Protein AF-A0A7J5V5E3-F1 (afdb_monomer_lite)

Radius of gyration: 21.55 Å; chains: 1; bounding box: 47×46×65 Å

pLDDT: mean 75.0, std 18.73, range [28.25, 93.06]

Sequence (166 aa):
MESATTINYISTVDNEASVEREYERDFSPVSALNIGSPIEFLVPGTSLFYVSLKDSYFDIQVKITNADGTNLAADAPVGPANLMAHTMFSNIELYLNGKQITEPTNHYHYRAYMETLLNSSLTAQTKRMIMEGWLIDTSGQVNVTNAFIYLIKMLTSRLILIFAYA

Structure (mmCIF, N/CA/C/O backbone):
data_AF-A0A7J5V5E3-F1
#
_entry.id   AF-A0A7J5V5E3-F1
#
loop_
_atom_site.group_PDB
_atom_site.id
_atom_site.type_symbol
_atom_site.label_atom_id
_atom_site.label_alt_id
_atom_site.label_comp_id
_atom_site.label_asym_id
_atom_site.label_entity_id
_atom_site.label_seq_id
_atom_site.pdbx_PDB_ins_code
_atom_site.Cartn_x
_atom_site.Cartn_y
_atom_site.Cartn_z
_atom_site.occupancy
_atom_site.B_iso_or_equiv
_atom_site.auth_seq_id
_atom_site.auth_comp_id
_atom_site.auth_asym_id
_atom_site.auth_atom_id
_atom_site.pdbx_PDB_model_num
ATOM 1 N N . MET A 1 1 ? 27.076 29.457 44.292 1.00 41.25 1 MET A N 1
ATOM 2 C CA . MET A 1 1 ? 27.282 28.700 43.041 1.00 41.25 1 MET A CA 1
ATOM 3 C C . MET A 1 1 ? 26.012 27.918 42.810 1.00 41.25 1 MET A C 1
ATOM 5 O O . MET A 1 1 ? 25.765 26.932 43.489 1.00 41.25 1 MET A O 1
ATOM 9 N N . GLU A 1 2 ? 25.143 28.488 41.990 1.00 37.00 2 GLU A N 1
ATOM 10 C CA . GLU A 1 2 ? 23.814 27.973 41.682 1.00 37.00 2 GLU A CA 1
ATOM 11 C C . GLU A 1 2 ? 23.978 26.787 40.729 1.00 37.00 2 GLU A C 1
ATOM 13 O O . GLU A 1 2 ? 24.523 26.928 39.635 1.00 37.00 2 GLU A O 1
ATOM 18 N N . SER A 1 3 ? 23.626 25.591 41.204 1.00 37.69 3 SER A N 1
ATOM 19 C CA . SER A 1 3 ? 23.715 24.363 40.418 1.00 37.69 3 SER A CA 1
ATOM 20 C C . SER A 1 3 ? 22.564 24.359 39.419 1.00 37.69 3 SER A C 1
ATOM 22 O O . SER A 1 3 ? 21.437 24.000 39.761 1.00 37.69 3 SER A O 1
ATOM 24 N N . ALA A 1 4 ? 22.848 24.817 38.200 1.00 48.09 4 ALA A N 1
ATOM 25 C CA . ALA A 1 4 ? 21.939 24.734 37.069 1.00 48.09 4 ALA A CA 1
ATOM 26 C C . ALA A 1 4 ? 21.549 23.265 36.856 1.00 48.09 4 ALA A C 1
ATOM 28 O O . ALA A 1 4 ? 22.357 22.436 36.439 1.00 48.09 4 ALA A O 1
ATOM 29 N N . THR A 1 5 ? 20.309 22.933 37.201 1.00 48.91 5 THR A N 1
ATOM 30 C CA . THR A 1 5 ? 19.736 21.618 36.935 1.00 48.91 5 THR A CA 1
ATOM 31 C C . THR A 1 5 ? 19.508 21.539 35.429 1.00 48.91 5 THR A C 1
ATOM 33 O O . THR A 1 5 ? 18.674 22.261 34.889 1.00 48.91 5 THR A O 1
ATOM 36 N N . THR A 1 6 ? 20.307 20.734 34.731 1.00 42.31 6 T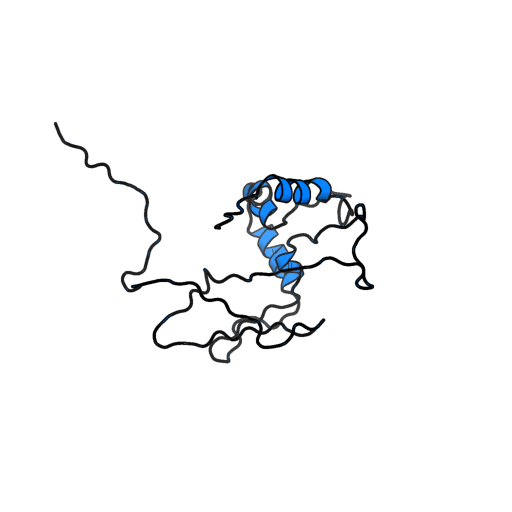HR A N 1
ATOM 37 C CA . THR A 1 6 ? 20.204 20.540 33.281 1.00 42.31 6 THR A CA 1
ATOM 38 C C . THR A 1 6 ? 18.817 20.000 32.933 1.00 42.31 6 THR A C 1
ATOM 40 O O . THR A 1 6 ? 18.502 18.843 33.204 1.00 42.31 6 THR A O 1
ATOM 43 N N . ILE A 1 7 ? 17.973 20.852 32.350 1.00 53.50 7 ILE A N 1
ATOM 44 C CA . ILE A 1 7 ? 16.666 20.472 31.815 1.00 53.50 7 ILE A CA 1
ATOM 45 C C . ILE A 1 7 ? 16.924 19.697 30.520 1.00 53.50 7 ILE A C 1
ATOM 47 O O . ILE A 1 7 ? 17.275 20.277 29.493 1.00 53.50 7 ILE A O 1
ATOM 51 N N . ASN A 1 8 ? 16.786 18.373 30.577 1.00 46.44 8 ASN A N 1
ATOM 52 C CA . ASN A 1 8 ? 16.835 17.511 29.400 1.00 46.44 8 ASN A CA 1
ATOM 53 C C . ASN A 1 8 ? 15.587 17.765 28.541 1.00 46.44 8 ASN A C 1
ATOM 55 O O . ASN A 1 8 ? 14.524 17.202 28.793 1.00 46.44 8 ASN A O 1
ATOM 59 N N . TYR A 1 9 ? 15.713 18.621 27.525 1.00 50.09 9 TYR A N 1
ATOM 60 C CA . TYR A 1 9 ? 14.712 18.792 26.472 1.00 50.09 9 TYR A CA 1
ATOM 61 C C . TYR A 1 9 ? 14.824 17.631 25.475 1.00 50.09 9 TYR A C 1
ATOM 63 O O . TYR A 1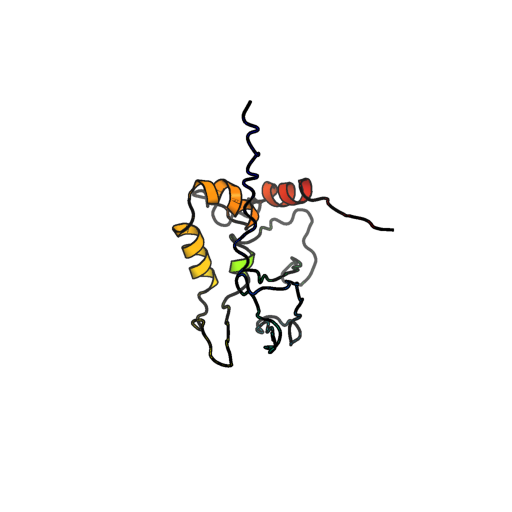 9 ? 15.360 17.765 24.378 1.00 50.09 9 TYR A O 1
ATOM 71 N N . ILE A 1 10 ? 14.354 16.458 25.886 1.00 62.72 10 ILE A N 1
ATOM 72 C CA . ILE A 1 10 ? 13.851 15.451 24.955 1.00 62.72 10 ILE A CA 1
ATOM 73 C C . ILE A 1 10 ? 12.429 15.204 25.422 1.00 62.72 10 ILE A C 1
ATOM 75 O O . ILE A 1 10 ? 12.180 14.408 26.323 1.00 62.72 10 ILE A O 1
ATOM 79 N N . SER A 1 11 ? 11.506 15.985 24.866 1.00 50.34 11 SER A N 1
ATOM 80 C CA . SER A 1 11 ? 10.083 15.741 25.031 1.00 50.34 11 SER A CA 1
ATOM 81 C C . SER A 1 11 ? 9.791 14.348 24.485 1.00 50.34 11 SER A C 1
ATOM 83 O O . SER A 1 11 ? 9.962 14.099 23.289 1.00 50.34 11 SER A O 1
ATOM 85 N N . THR A 1 12 ? 9.363 13.433 25.345 1.00 53.75 12 THR A N 1
ATOM 86 C CA . THR A 1 12 ? 8.579 12.293 24.881 1.00 53.75 12 THR A CA 1
ATOM 87 C C . THR A 1 12 ? 7.323 12.866 24.234 1.00 53.75 12 THR A C 1
ATOM 89 O O . THR A 1 12 ? 6.731 13.790 24.793 1.00 53.75 12 THR A O 1
ATOM 92 N N . VAL A 1 13 ? 6.975 12.375 23.042 1.00 59.06 13 VAL A N 1
ATOM 93 C CA . VAL A 1 13 ? 5.715 12.677 22.344 1.00 59.06 13 VAL A CA 1
ATOM 94 C C . VAL A 1 13 ? 4.570 12.676 23.356 1.00 59.06 13 VAL A C 1
ATOM 96 O O . VAL A 1 13 ? 4.600 11.864 24.278 1.00 59.06 13 VAL A O 1
ATOM 99 N N . ASP A 1 14 ? 3.628 13.613 23.217 1.00 50.81 14 ASP A N 1
ATOM 100 C CA . ASP A 1 14 ? 2.447 13.758 24.072 1.00 50.81 14 ASP A CA 1
ATOM 101 C C . ASP A 1 14 ? 1.701 12.421 24.209 1.00 50.81 14 ASP A C 1
ATOM 103 O O . ASP A 1 14 ? 0.778 12.120 23.455 1.00 50.81 14 ASP A O 1
ATOM 107 N N . ASN A 1 15 ? 2.102 11.597 25.172 1.00 54.75 15 ASN A N 1
ATOM 108 C CA . ASN A 1 15 ? 1.318 10.453 25.578 1.00 54.75 15 ASN A CA 1
ATOM 109 C C . ASN A 1 15 ? 0.178 11.036 26.399 1.00 54.75 15 ASN A C 1
ATOM 111 O O . ASN A 1 15 ? 0.413 11.672 27.433 1.00 54.75 15 ASN A O 1
ATOM 115 N N . GLU A 1 16 ? -1.055 10.870 25.922 1.00 58.50 16 GLU A N 1
ATOM 116 C CA . GLU A 1 16 ? -2.218 11.232 26.719 1.00 58.50 16 GLU A CA 1
ATOM 117 C C . GLU A 1 16 ? -2.077 10.566 28.090 1.00 58.50 16 GLU A C 1
ATOM 119 O O . GLU A 1 16 ? -1.766 9.379 28.180 1.00 58.50 16 GLU A O 1
ATOM 124 N N . ALA A 1 17 ? -2.312 11.311 29.172 1.00 62.62 17 ALA A N 1
ATOM 125 C CA . ALA A 1 17 ? -2.079 10.834 30.539 1.00 62.62 17 ALA A CA 1
ATOM 126 C C . ALA A 1 17 ? -2.891 9.572 30.922 1.00 62.62 17 ALA A C 1
ATOM 128 O O . ALA A 1 17 ? -2.700 9.033 32.008 1.00 62.62 17 ALA A O 1
ATOM 129 N N . SER A 1 18 ? -3.801 9.118 30.051 1.00 69.06 18 SER A N 1
ATOM 130 C CA . SER A 1 18 ? -4.609 7.906 30.206 1.00 69.06 18 SER A CA 1
ATOM 131 C C . SER A 1 18 ? -4.030 6.659 29.522 1.00 69.06 18 SER A C 1
ATOM 133 O O . SER A 1 18 ? -4.502 5.553 29.787 1.00 69.06 18 SER A O 1
ATOM 135 N N . VAL A 1 19 ? -3.025 6.800 28.652 1.00 72.38 19 VAL A N 1
ATOM 136 C CA . VAL A 1 19 ? -2.443 5.667 27.923 1.00 72.38 19 VAL A CA 1
ATOM 137 C C . VAL A 1 19 ? -1.466 4.933 28.834 1.00 72.38 19 VAL A C 1
ATOM 139 O O . VAL A 1 19 ? -0.365 5.402 29.107 1.00 72.38 19 VAL A O 1
ATOM 142 N N . GLU A 1 20 ? -1.875 3.758 29.309 1.00 75.38 20 GLU A N 1
ATOM 143 C CA . GLU A 1 20 ? -1.046 2.943 30.201 1.00 75.38 20 GLU A CA 1
ATOM 144 C C . GLU A 1 20 ? 0.056 2.181 29.453 1.00 75.38 20 GLU A C 1
ATOM 146 O O . GLU A 1 20 ? 1.161 2.042 29.978 1.00 75.38 20 GLU A O 1
ATOM 151 N N . ARG A 1 21 ? -0.241 1.657 28.253 1.00 79.62 21 ARG A N 1
ATOM 152 C CA . ARG A 1 21 ? 0.662 0.841 27.423 1.00 79.62 21 ARG A CA 1
ATOM 153 C C . ARG A 1 21 ? 0.270 0.898 25.946 1.00 79.62 21 ARG A C 1
ATOM 155 O O . ARG A 1 21 ? -0.912 0.954 25.621 1.00 79.62 21 ARG A O 1
ATOM 162 N N . GLU A 1 22 ? 1.269 0.771 25.081 1.00 84.31 22 GLU A N 1
ATOM 163 C CA . GLU A 1 22 ? 1.129 0.636 23.631 1.00 84.31 22 GLU A CA 1
ATOM 164 C C . GLU A 1 22 ? 1.775 -0.678 23.179 1.00 84.31 22 GLU A C 1
ATOM 166 O O . GLU A 1 22 ? 2.775 -1.122 23.753 1.00 84.31 22 GLU A O 1
ATOM 171 N N . TYR A 1 23 ? 1.175 -1.333 22.191 1.00 86.06 23 TYR A N 1
ATOM 172 C CA . TYR A 1 23 ? 1.735 -2.519 21.560 1.00 86.06 23 TYR A CA 1
ATOM 173 C C . TYR A 1 23 ? 1.284 -2.588 20.107 1.00 86.06 23 TYR A C 1
ATOM 175 O O . TYR A 1 23 ? 0.208 -2.110 19.747 1.00 86.06 23 TYR A O 1
ATOM 183 N N . GLU A 1 24 ? 2.102 -3.233 19.291 1.00 89.44 24 GLU A N 1
ATOM 184 C CA . GLU A 1 24 ? 1.817 -3.467 17.887 1.00 89.44 24 GLU A CA 1
ATOM 185 C C . GLU A 1 24 ? 1.093 -4.800 17.689 1.00 89.44 24 GLU A C 1
ATOM 187 O O . GLU A 1 24 ? 1.300 -5.764 18.437 1.00 89.44 24 GLU A O 1
ATOM 192 N N . ARG A 1 25 ? 0.206 -4.854 16.696 1.00 88.81 25 ARG A N 1
ATOM 193 C CA . ARG A 1 25 ? -0.528 -6.066 16.347 1.00 88.81 25 ARG A CA 1
ATOM 194 C C . ARG A 1 25 ? -0.635 -6.198 14.838 1.00 88.81 25 ARG A C 1
ATOM 196 O O . ARG A 1 25 ? -1.224 -5.341 14.185 1.00 88.81 25 ARG A O 1
ATOM 203 N N . ASP A 1 26 ? -0.196 -7.346 14.346 1.00 92.25 26 ASP A N 1
ATOM 204 C CA . ASP A 1 26 ? -0.276 -7.681 12.932 1.00 92.25 26 ASP A CA 1
ATOM 205 C C . ASP A 1 26 ? -1.658 -8.217 12.559 1.00 92.25 26 ASP A C 1
ATOM 207 O O . ASP A 1 26 ? -2.259 -9.032 13.270 1.00 92.25 26 ASP A O 1
ATOM 211 N N . PHE A 1 27 ? -2.142 -7.789 11.396 1.00 91.38 27 PHE A N 1
ATOM 212 C CA . PHE A 1 27 ? -3.359 -8.300 10.781 1.00 91.38 27 PHE A CA 1
ATOM 213 C C . PHE A 1 27 ? -3.047 -8.810 9.381 1.00 91.38 27 PHE A C 1
ATOM 215 O O . PHE A 1 27 ? -2.487 -8.097 8.552 1.00 91.38 27 PHE A O 1
ATOM 222 N N . SER A 1 28 ? -3.440 -10.050 9.105 1.00 92.25 28 SER A N 1
ATOM 223 C CA . SER A 1 28 ? -3.376 -10.615 7.759 1.00 92.25 28 SER A CA 1
ATOM 224 C C . SER A 1 28 ? -4.691 -10.386 7.008 1.00 92.25 28 SER A C 1
ATOM 226 O O . SER A 1 28 ? -5.738 -10.228 7.646 1.00 92.25 28 SER A O 1
ATOM 228 N N . PRO A 1 29 ? -4.666 -10.401 5.664 1.00 93.06 29 PRO A N 1
ATOM 229 C CA . PRO A 1 29 ? -5.879 -10.342 4.861 1.00 93.06 29 PRO A CA 1
ATOM 230 C C . PRO A 1 29 ? -6.870 -11.451 5.232 1.00 93.06 29 PRO A C 1
ATOM 232 O O . PRO A 1 29 ? -6.476 -12.589 5.495 1.00 93.06 29 PRO A O 1
ATOM 235 N N . VAL A 1 30 ? -8.163 -11.127 5.222 1.00 92.62 30 VAL A N 1
ATOM 236 C CA . VAL A 1 30 ? -9.244 -12.083 5.533 1.00 92.62 30 VAL A CA 1
ATOM 237 C C . VAL A 1 30 ? -9.403 -13.122 4.418 1.00 92.62 30 VAL A C 1
ATOM 239 O O . VAL A 1 30 ? -9.788 -14.264 4.667 1.00 92.62 30 VAL A O 1
ATOM 242 N N . SER A 1 31 ? -9.089 -12.732 3.183 1.00 89.56 31 SER A N 1
ATOM 243 C CA . SER A 1 31 ? -9.210 -13.554 1.984 1.00 89.56 31 SER A CA 1
ATOM 244 C C . SER A 1 31 ? -7.857 -13.805 1.322 1.00 89.56 31 SER A C 1
ATOM 246 O O . SER A 1 31 ? -6.904 -13.041 1.474 1.00 89.56 31 SER A O 1
ATOM 248 N N . ALA A 1 32 ? -7.789 -14.868 0.517 1.00 88.62 32 ALA A N 1
ATOM 249 C CA . ALA A 1 32 ? -6.647 -15.099 -0.357 1.00 88.62 32 ALA A CA 1
ATOM 250 C C . ALA A 1 32 ? -6.476 -13.939 -1.353 1.00 88.62 32 ALA A C 1
ATOM 252 O O . ALA A 1 32 ? -7.456 -13.402 -1.880 1.00 88.62 32 ALA A O 1
ATOM 253 N N . LEU A 1 33 ? -5.221 -13.583 -1.626 1.00 87.56 33 LEU A N 1
ATOM 254 C CA . LEU A 1 33 ? -4.870 -12.534 -2.576 1.00 87.56 33 LEU A CA 1
ATOM 255 C C . LEU A 1 33 ? -5.125 -13.027 -4.003 1.00 87.56 33 LEU A C 1
ATOM 257 O O . LEU A 1 33 ? -4.477 -13.963 -4.467 1.00 87.56 33 LEU A O 1
ATOM 261 N N . ASN A 1 34 ? -6.062 -12.384 -4.696 1.00 85.31 34 ASN A N 1
ATOM 262 C CA . ASN A 1 34 ? -6.392 -12.675 -6.087 1.00 85.31 34 ASN A CA 1
ATOM 263 C C . ASN A 1 34 ? -6.263 -11.404 -6.928 1.00 85.31 34 ASN A C 1
ATOM 265 O O . ASN A 1 34 ? -6.550 -10.301 -6.461 1.00 85.31 34 ASN A O 1
ATOM 269 N N . ILE A 1 35 ? -5.848 -11.555 -8.186 1.00 81.12 35 ILE A N 1
ATOM 270 C CA . ILE A 1 35 ? -5.710 -10.424 -9.108 1.00 81.12 35 ILE A CA 1
ATOM 271 C C . ILE A 1 35 ? -7.086 -9.786 -9.327 1.00 81.12 35 ILE A C 1
ATOM 273 O O . ILE A 1 35 ? -8.039 -10.463 -9.708 1.00 81.12 35 ILE A O 1
ATOM 277 N N . GLY A 1 36 ? -7.180 -8.476 -9.095 1.00 80.50 36 GLY A N 1
ATOM 278 C CA . GLY A 1 36 ? -8.413 -7.706 -9.275 1.00 80.50 36 GLY A CA 1
ATOM 279 C C . GLY A 1 36 ? -9.443 -7.866 -8.153 1.00 80.50 36 GLY A C 1
ATOM 280 O O . GLY A 1 36 ? -10.487 -7.221 -8.213 1.00 80.50 36 GLY A O 1
ATOM 281 N N . SER A 1 37 ? -9.172 -8.686 -7.134 1.00 86.88 37 SER A N 1
ATOM 282 C CA . SER A 1 37 ? -9.992 -8.740 -5.920 1.00 86.88 37 SER A CA 1
ATOM 283 C C . SER A 1 37 ? -9.491 -7.733 -4.881 1.00 86.88 37 SER A C 1
ATOM 285 O O . SER A 1 37 ? -8.282 -7.502 -4.798 1.00 86.88 37 SER A O 1
ATOM 287 N N . PRO A 1 38 ? -10.391 -7.135 -4.081 1.00 88.25 38 PRO A N 1
ATOM 288 C CA . PRO A 1 38 ? -9.982 -6.272 -2.984 1.00 88.25 38 PRO A CA 1
ATOM 289 C C . PRO A 1 38 ? -9.190 -7.067 -1.940 1.00 88.25 38 PRO A C 1
ATOM 291 O O . PRO A 1 38 ? -9.417 -8.260 -1.734 1.00 88.25 38 PRO A O 1
ATOM 294 N N . ILE A 1 39 ? -8.256 -6.385 -1.282 1.00 91.38 39 ILE A N 1
ATOM 295 C CA . ILE A 1 39 ? -7.540 -6.914 -0.123 1.00 91.38 39 ILE A CA 1
ATOM 296 C C . ILE A 1 39 ? -8.244 -6.372 1.115 1.00 91.38 39 ILE A C 1
ATOM 298 O O . ILE A 1 39 ? -8.239 -5.166 1.355 1.00 91.38 39 ILE A O 1
ATOM 302 N N . GLU A 1 40 ? -8.863 -7.260 1.884 1.00 92.31 40 GLU A N 1
ATOM 303 C CA . GLU A 1 40 ? -9.686 -6.884 3.031 1.00 92.31 40 GLU A CA 1
ATOM 304 C C . GLU A 1 40 ? -8.977 -7.218 4.343 1.00 92.31 40 GLU A C 1
ATOM 306 O O . GLU A 1 40 ? -8.550 -8.353 4.565 1.00 92.31 40 GLU A O 1
ATOM 311 N N . PHE A 1 41 ? -8.897 -6.229 5.234 1.00 92.44 41 PHE A N 1
ATOM 312 C CA . PHE A 1 41 ? -8.387 -6.385 6.592 1.00 92.44 41 PHE A CA 1
ATOM 313 C C . PHE A 1 41 ? -9.522 -6.145 7.585 1.00 92.44 41 PHE A C 1
ATOM 315 O O . PHE A 1 41 ? -10.192 -5.114 7.538 1.00 92.44 41 PHE A O 1
ATOM 322 N N . LEU A 1 42 ? -9.723 -7.088 8.506 1.00 92.19 42 LEU A N 1
ATOM 323 C CA . LEU A 1 42 ? -10.687 -6.946 9.591 1.00 92.19 42 LEU A CA 1
ATOM 324 C C . LEU A 1 42 ? -9.945 -6.676 10.898 1.00 92.19 42 LEU A C 1
ATOM 326 O O . LEU A 1 42 ? -9.361 -7.583 11.488 1.00 92.19 42 LEU A O 1
ATOM 330 N N . VAL A 1 43 ? -10.018 -5.432 11.366 1.00 91.12 43 VAL A N 1
ATOM 331 C CA . VAL A 1 43 ? -9.514 -5.030 12.683 1.00 91.12 43 VAL A CA 1
ATOM 332 C C . VAL A 1 43 ? -10.693 -5.022 13.664 1.00 91.12 43 VAL A C 1
ATOM 334 O O . VAL A 1 43 ? -11.522 -4.111 13.612 1.00 91.12 43 VAL A O 1
ATOM 337 N N . PRO A 1 44 ? -10.835 -6.038 14.537 1.00 87.88 44 PRO A N 1
ATOM 338 C CA . PRO A 1 44 ? -11.944 -6.097 15.474 1.00 87.88 44 PRO A CA 1
ATOM 339 C C . PRO A 1 44 ? -11.781 -5.030 16.560 1.00 87.88 44 PRO A C 1
ATOM 341 O O . PRO A 1 44 ? -10.713 -4.887 17.160 1.00 87.88 44 PRO A O 1
ATOM 344 N N . GLY A 1 45 ? -12.867 -4.314 16.850 1.00 85.00 45 GLY A N 1
ATOM 345 C CA . GLY A 1 45 ? -12.924 -3.410 17.995 1.00 85.00 45 GLY A CA 1
ATOM 346 C C . GLY A 1 45 ? -12.822 -4.182 19.311 1.00 85.00 45 GLY A C 1
ATOM 347 O O . GLY A 1 45 ? -13.385 -5.269 19.452 1.00 85.00 45 GLY A O 1
ATOM 348 N N . THR A 1 46 ? -12.121 -3.613 20.290 1.00 83.19 46 THR A N 1
ATOM 349 C CA . THR A 1 46 ? -12.023 -4.175 21.643 1.00 83.19 46 THR A CA 1
ATOM 350 C C . THR A 1 46 ? -12.402 -3.123 22.675 1.00 83.19 46 THR A C 1
ATOM 352 O O . THR A 1 46 ? -12.179 -1.939 22.453 1.00 83.19 46 THR A O 1
ATOM 355 N N . SER A 1 47 ? -12.954 -3.539 23.814 1.00 83.19 47 SER A N 1
ATOM 356 C CA . SER A 1 47 ? -13.283 -2.623 24.917 1.00 83.19 47 SER A CA 1
ATOM 357 C C . SER A 1 47 ? -12.072 -2.226 25.766 1.00 83.19 47 SER A C 1
ATOM 359 O O . SER A 1 47 ? -12.201 -1.374 26.638 1.00 83.19 47 SER A O 1
ATOM 361 N N . LEU A 1 48 ? -10.926 -2.882 25.561 1.00 81.31 48 LEU A N 1
ATOM 362 C CA . LEU A 1 48 ? -9.726 -2.722 26.383 1.00 81.31 48 LEU A CA 1
ATOM 363 C C . LEU A 1 48 ? -8.679 -1.815 25.736 1.00 81.31 48 LEU A C 1
ATOM 365 O O . LEU A 1 48 ? -7.891 -1.203 26.449 1.00 81.31 48 LEU A O 1
ATOM 369 N N . PHE A 1 49 ? -8.644 -1.755 24.404 1.00 83.31 49 PHE A N 1
ATOM 370 C CA . PHE A 1 49 ? -7.605 -1.050 23.662 1.00 83.31 49 PHE A CA 1
ATOM 371 C C . PHE A 1 49 ? -8.221 -0.233 22.532 1.00 83.31 49 PHE A C 1
ATOM 373 O O . PHE A 1 49 ? -9.145 -0.691 21.851 1.00 83.31 49 PHE A O 1
ATOM 380 N N . TYR A 1 50 ? -7.650 0.946 22.307 1.00 84.75 50 TYR A N 1
ATOM 381 C CA . TYR A 1 50 ? -7.920 1.772 21.138 1.00 84.75 50 TYR A CA 1
ATOM 382 C C . TYR A 1 50 ? -6.885 1.492 20.050 1.00 84.75 50 TYR A C 1
ATOM 384 O O . TYR A 1 50 ? -5.739 1.160 20.343 1.00 84.75 50 TYR A O 1
ATOM 392 N N . VAL A 1 51 ? -7.298 1.630 18.790 1.00 86.44 51 VAL A N 1
ATOM 393 C CA . VAL A 1 51 ? -6.406 1.502 17.632 1.00 86.44 51 VAL A CA 1
ATOM 394 C C . VAL A 1 51 ? -5.976 2.899 17.199 1.00 86.44 51 VAL A C 1
ATOM 396 O O . VAL A 1 51 ? -6.823 3.713 16.825 1.00 86.44 51 VAL A O 1
ATOM 399 N N . SER A 1 52 ? -4.670 3.175 17.233 1.00 86.25 52 SER A N 1
ATOM 400 C CA . SER A 1 52 ? -4.113 4.391 16.633 1.00 86.25 52 SER A CA 1
ATOM 401 C C . SER A 1 52 ? -4.050 4.222 15.117 1.00 86.25 52 SER A C 1
ATOM 403 O O . SER A 1 52 ? -3.226 3.477 14.592 1.00 86.25 52 SER A O 1
ATOM 405 N N . LEU A 1 53 ? -4.917 4.932 14.389 1.00 84.69 53 LEU A N 1
ATOM 406 C CA . LEU A 1 53 ? -4.870 4.954 12.921 1.00 84.69 53 LEU A CA 1
ATOM 407 C C . LEU A 1 53 ? -3.660 5.728 12.383 1.00 84.69 53 LEU A C 1
ATOM 409 O O . LEU A 1 53 ? -3.267 5.519 11.241 1.00 84.69 53 LEU A O 1
ATOM 413 N N . LYS A 1 54 ? -3.079 6.627 13.187 1.00 85.06 54 LYS A N 1
ATOM 414 C CA . LYS A 1 54 ? -1.915 7.429 12.795 1.00 85.06 54 LYS A CA 1
ATOM 415 C C . LYS A 1 54 ? -0.661 6.569 12.647 1.00 85.06 54 LYS A C 1
ATOM 417 O O . LYS A 1 54 ? 0.120 6.798 11.731 1.00 85.06 54 LYS A O 1
ATOM 422 N N . ASP A 1 55 ? -0.507 5.599 13.540 1.00 85.75 55 ASP A N 1
ATOM 423 C C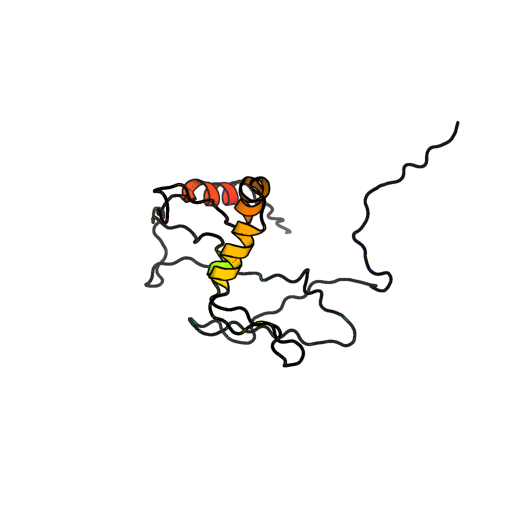A . ASP A 1 55 ? 0.668 4.728 13.614 1.00 85.75 55 ASP A CA 1
ATOM 424 C C . ASP A 1 55 ? 0.403 3.361 12.960 1.00 85.75 55 ASP A C 1
ATOM 426 O O . ASP A 1 55 ? 1.216 2.449 13.044 1.00 85.75 55 ASP A O 1
ATOM 430 N N . SER A 1 56 ? -0.735 3.222 12.271 1.00 88.69 56 SER A N 1
ATOM 431 C CA . SER A 1 56 ? -1.052 2.053 11.454 1.00 88.69 56 SER A CA 1
ATOM 432 C C . SER A 1 56 ? -0.369 2.155 10.091 1.00 88.69 56 SER A C 1
ATOM 434 O O . SER A 1 56 ? -0.456 3.184 9.418 1.00 88.69 56 SER A O 1
ATOM 436 N N . TYR A 1 57 ? 0.256 1.071 9.643 1.00 89.81 57 TYR A N 1
ATOM 437 C CA . TYR A 1 57 ? 0.894 0.986 8.333 1.00 89.81 57 TYR A CA 1
ATOM 438 C C . TYR A 1 57 ? 0.639 -0.377 7.684 1.00 89.81 57 TYR A C 1
ATOM 440 O O . TYR A 1 57 ? 0.262 -1.342 8.345 1.00 89.81 57 TYR A O 1
ATOM 448 N N . PHE A 1 58 ? 0.815 -0.441 6.365 1.00 88.31 58 PHE A N 1
ATOM 449 C CA . PHE A 1 58 ? 0.736 -1.688 5.613 1.00 88.31 58 PHE A CA 1
ATOM 450 C C . PHE A 1 58 ? 2.139 -2.215 5.347 1.00 88.31 58 PHE A C 1
ATOM 452 O O . PHE A 1 58 ? 2.971 -1.496 4.792 1.00 88.31 58 PHE A O 1
ATOM 459 N N . ASP A 1 59 ? 2.370 -3.479 5.684 1.00 89.44 59 ASP A N 1
ATOM 460 C CA . ASP A 1 59 ? 3.528 -4.217 5.197 1.00 89.44 59 ASP A CA 1
ATOM 461 C C . ASP A 1 59 ? 3.175 -4.896 3.865 1.00 89.44 59 ASP A C 1
ATOM 463 O O . ASP A 1 59 ? 2.194 -5.639 3.761 1.00 89.44 59 ASP A O 1
ATOM 467 N N . ILE A 1 60 ? 3.942 -4.587 2.819 1.00 85.25 60 ILE A N 1
ATOM 468 C CA . ILE A 1 60 ? 3.674 -5.012 1.445 1.00 85.25 60 ILE A CA 1
ATOM 469 C C . ILE A 1 60 ? 4.917 -5.701 0.887 1.00 85.25 60 ILE A C 1
ATOM 471 O O . ILE A 1 60 ? 5.938 -5.069 0.610 1.00 85.25 60 ILE A O 1
ATOM 475 N N . GLN A 1 61 ? 4.789 -7.000 0.620 1.00 86.94 61 GLN A N 1
ATOM 476 C CA . GLN A 1 61 ? 5.805 -7.780 -0.075 1.00 86.94 61 GLN A CA 1
ATOM 477 C C . GLN A 1 61 ? 5.410 -7.991 -1.540 1.00 86.94 61 GLN A C 1
ATOM 479 O O . GLN A 1 61 ? 4.355 -8.547 -1.841 1.00 86.94 61 GLN A O 1
ATOM 484 N N . VAL A 1 62 ? 6.279 -7.579 -2.466 1.00 83.38 62 VAL A N 1
ATOM 485 C CA . VAL A 1 62 ? 6.032 -7.683 -3.913 1.00 83.38 62 VAL A CA 1
ATOM 486 C C . VAL A 1 62 ? 7.148 -8.418 -4.636 1.00 83.38 62 VAL A C 1
ATOM 488 O O . VAL A 1 62 ? 8.331 -8.234 -4.352 1.00 83.38 62 VAL A O 1
ATOM 491 N N . LYS A 1 63 ? 6.761 -9.226 -5.629 1.00 85.00 63 LYS A N 1
ATOM 492 C CA . LYS A 1 63 ? 7.673 -9.857 -6.586 1.00 85.00 63 LYS A CA 1
ATOM 493 C C . LYS A 1 63 ? 7.384 -9.312 -7.980 1.00 85.00 63 LYS A C 1
ATOM 495 O O . LYS A 1 63 ? 6.288 -9.491 -8.502 1.00 85.00 63 LYS A O 1
ATOM 500 N N . ILE A 1 64 ? 8.381 -8.686 -8.596 1.00 83.19 64 ILE A N 1
ATOM 501 C CA . ILE A 1 64 ? 8.273 -8.190 -9.970 1.00 83.19 64 ILE A CA 1
ATOM 502 C C . ILE A 1 64 ? 8.605 -9.343 -10.927 1.00 83.19 64 ILE A C 1
ATOM 504 O O . ILE A 1 64 ? 9.645 -9.991 -10.796 1.00 83.19 64 ILE A O 1
ATOM 508 N N . THR A 1 65 ? 7.699 -9.619 -11.862 1.00 87.75 65 THR A N 1
ATOM 509 C CA . THR A 1 65 ? 7.816 -10.688 -12.867 1.00 87.75 65 THR A CA 1
ATOM 510 C C . THR A 1 65 ? 7.413 -10.158 -14.239 1.00 87.75 65 THR A C 1
ATOM 512 O O . THR A 1 65 ? 6.824 -9.081 -14.347 1.00 87.75 65 THR A O 1
ATOM 515 N N . ASN A 1 66 ? 7.748 -10.901 -15.291 1.00 86.00 66 ASN A N 1
ATOM 516 C CA . ASN A 1 66 ? 7.190 -10.667 -16.619 1.00 86.00 66 ASN A CA 1
ATOM 517 C C . ASN A 1 66 ? 5.674 -10.935 -16.623 1.00 86.00 66 ASN A C 1
ATOM 519 O O . ASN A 1 66 ? 5.140 -11.581 -15.722 1.00 86.00 66 ASN A O 1
ATOM 523 N N . ALA A 1 67 ? 4.976 -10.494 -17.673 1.00 85.62 67 ALA A N 1
ATOM 524 C CA . ALA A 1 67 ? 3.533 -10.715 -17.820 1.00 85.62 67 ALA A CA 1
ATOM 525 C C . ALA A 1 67 ? 3.128 -12.206 -17.834 1.00 85.62 67 ALA A C 1
ATOM 527 O O . ALA A 1 67 ? 1.989 -12.537 -17.522 1.00 85.62 67 ALA A O 1
ATOM 528 N N . ASP A 1 68 ? 4.058 -13.099 -18.178 1.00 87.31 68 ASP A N 1
ATOM 529 C CA . ASP A 1 68 ? 3.884 -14.555 -18.166 1.00 87.31 68 ASP A CA 1
ATOM 530 C C . ASP A 1 68 ? 4.229 -15.209 -16.808 1.00 87.31 68 ASP A C 1
ATOM 532 O O . ASP A 1 68 ? 4.195 -16.432 -16.681 1.00 87.31 68 ASP A O 1
ATOM 536 N N . GLY A 1 69 ? 4.572 -14.412 -15.788 1.00 85.06 69 GLY A N 1
ATOM 537 C CA . GLY A 1 69 ? 4.954 -14.874 -14.451 1.00 85.06 69 GLY A CA 1
ATOM 538 C C . GLY A 1 69 ? 6.405 -15.352 -14.329 1.00 85.06 69 GLY A C 1
ATOM 539 O O . GLY A 1 69 ? 6.829 -15.753 -13.238 1.00 85.06 69 GLY A O 1
ATOM 540 N N . THR A 1 70 ? 7.193 -15.302 -15.406 1.00 91.44 70 THR A N 1
ATOM 541 C CA . THR A 1 70 ? 8.616 -15.662 -15.362 1.00 91.44 70 THR A CA 1
ATOM 542 C C . THR A 1 70 ? 9.452 -14.582 -14.672 1.00 91.44 70 THR A C 1
ATOM 544 O O . THR A 1 70 ? 9.058 -13.419 -14.548 1.00 91.44 70 THR A O 1
ATOM 547 N N . ASN A 1 71 ? 10.631 -14.968 -14.180 1.00 89.81 71 ASN A N 1
ATOM 548 C CA . ASN A 1 71 ? 11.552 -14.019 -13.563 1.00 89.81 71 ASN A CA 1
ATOM 549 C C . ASN A 1 71 ? 12.104 -13.044 -14.616 1.00 89.81 71 ASN A C 1
ATOM 551 O O . ASN A 1 71 ? 12.377 -13.429 -15.752 1.00 89.81 71 ASN A O 1
ATOM 555 N N . LEU A 1 72 ? 12.317 -11.794 -14.205 1.00 85.81 72 LEU A N 1
ATOM 556 C CA . LEU A 1 72 ? 12.975 -10.788 -15.032 1.00 85.81 72 LEU A CA 1
ATOM 557 C C . LEU A 1 72 ? 14.427 -11.184 -15.345 1.00 85.81 72 LEU A C 1
ATOM 559 O O . LEU A 1 72 ? 15.114 -11.770 -14.505 1.00 85.81 72 LEU A O 1
ATOM 563 N N . ALA A 1 73 ? 14.902 -10.821 -16.540 1.00 85.19 73 ALA A N 1
ATOM 564 C CA . ALA A 1 73 ? 16.327 -10.869 -16.862 1.00 85.19 73 ALA A CA 1
ATOM 565 C C . ALA A 1 73 ? 17.106 -9.870 -15.986 1.00 85.19 73 ALA A C 1
ATOM 567 O O . ALA A 1 73 ? 16.562 -8.852 -15.560 1.00 85.19 73 ALA A O 1
ATOM 568 N N . ALA A 1 74 ? 18.384 -10.149 -15.721 1.00 79.25 74 ALA A N 1
ATOM 569 C CA . ALA A 1 74 ? 19.205 -9.335 -14.817 1.00 79.25 74 ALA A CA 1
ATOM 570 C C . ALA A 1 74 ? 19.385 -7.878 -15.288 1.00 79.25 74 ALA A C 1
ATOM 572 O O . ALA A 1 74 ? 19.590 -6.983 -14.472 1.00 79.25 74 ALA A O 1
ATOM 573 N N . ASP A 1 75 ? 19.306 -7.649 -16.594 1.00 80.56 75 ASP A N 1
ATOM 574 C CA . ASP A 1 7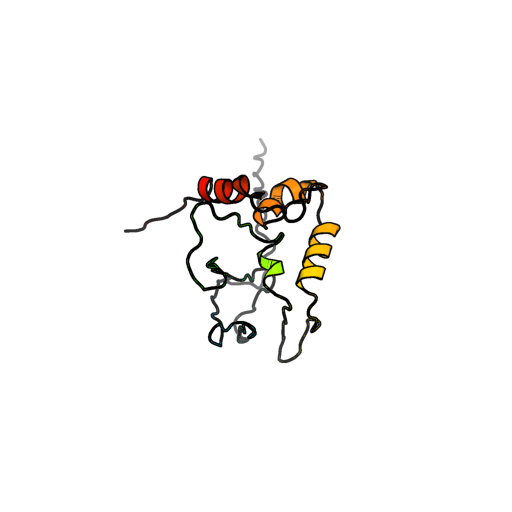5 ? 19.434 -6.364 -17.277 1.00 80.56 75 ASP A CA 1
ATOM 575 C C . ASP A 1 75 ? 18.105 -5.885 -17.880 1.00 80.56 75 ASP A C 1
ATOM 577 O O . ASP A 1 75 ? 18.094 -4.948 -18.683 1.00 80.56 75 ASP A O 1
ATOM 581 N N . ALA A 1 76 ? 16.985 -6.515 -17.498 1.00 78.19 76 ALA A N 1
ATOM 582 C CA . ALA A 1 76 ? 15.669 -6.110 -17.961 1.00 78.19 76 ALA A CA 1
ATOM 583 C C . ALA A 1 76 ? 15.463 -4.626 -17.630 1.00 78.19 76 ALA A C 1
ATOM 585 O O . ALA A 1 76 ? 15.553 -4.246 -16.456 1.00 78.19 76 ALA A O 1
ATOM 586 N N . PRO A 1 77 ? 15.178 -3.778 -18.632 1.00 74.50 77 PRO A N 1
ATOM 587 C CA . PRO A 1 77 ? 14.870 -2.397 -18.362 1.00 74.50 77 PRO A CA 1
ATOM 588 C C . PRO A 1 77 ? 13.507 -2.392 -17.674 1.00 74.50 77 PRO A C 1
ATOM 590 O O . PRO A 1 77 ? 12.478 -2.536 -18.323 1.00 74.50 77 PRO A O 1
ATOM 593 N N . VAL A 1 78 ? 13.483 -2.250 -16.352 1.00 75.75 78 VAL A N 1
ATOM 594 C CA . VAL A 1 78 ? 12.260 -2.058 -15.565 1.00 75.75 78 VAL A CA 1
ATOM 595 C C . VAL A 1 78 ? 12.521 -1.043 -14.459 1.00 75.75 78 VAL A C 1
ATOM 597 O O . VAL A 1 78 ? 13.645 -0.880 -13.986 1.00 75.75 78 VAL A O 1
ATOM 600 N N . GLY A 1 79 ? 11.478 -0.335 -14.044 1.00 75.25 79 GLY A N 1
ATOM 601 C CA . GLY A 1 79 ? 11.530 0.598 -12.927 1.00 75.25 79 GLY A CA 1
ATOM 602 C C . GLY A 1 79 ? 10.165 0.687 -12.252 1.00 75.25 79 GLY A C 1
ATOM 603 O O . GLY A 1 79 ? 9.153 0.417 -12.903 1.00 75.25 79 GLY A O 1
ATOM 604 N N . PRO A 1 80 ? 10.120 1.024 -10.955 1.00 76.81 80 PRO A N 1
ATOM 605 C CA . PRO A 1 80 ? 8.857 1.245 -10.275 1.00 76.81 80 PRO A CA 1
ATOM 606 C C . PRO A 1 80 ? 8.170 2.502 -10.819 1.00 76.81 80 PRO A C 1
ATOM 608 O O . PRO A 1 80 ? 8.830 3.457 -11.232 1.00 76.81 80 PRO A O 1
ATOM 611 N N . ALA A 1 81 ? 6.838 2.514 -10.784 1.00 81.44 81 ALA A N 1
ATOM 612 C CA . ALA A 1 81 ? 6.088 3.747 -10.968 1.00 81.44 81 ALA A CA 1
ATOM 613 C C . ALA A 1 81 ? 6.402 4.725 -9.820 1.00 81.44 81 ALA A C 1
ATOM 615 O O . ALA A 1 81 ? 6.683 4.307 -8.693 1.00 81.44 81 ALA A O 1
ATOM 616 N N . ASN A 1 82 ? 6.352 6.026 -10.111 1.00 83.69 82 ASN A N 1
ATOM 617 C CA . ASN A 1 82 ? 6.539 7.075 -9.109 1.00 83.69 82 ASN A CA 1
ATOM 618 C C . ASN A 1 82 ? 5.506 6.906 -7.981 1.00 83.69 82 ASN A C 1
ATOM 620 O O . ASN A 1 82 ? 4.337 6.647 -8.269 1.00 83.69 82 ASN A O 1
ATOM 624 N N . LEU A 1 83 ? 5.923 7.026 -6.715 1.00 85.94 83 LEU A N 1
ATOM 625 C CA . LEU A 1 83 ? 5.086 6.681 -5.550 1.00 85.94 83 LEU A CA 1
ATOM 626 C C . LEU A 1 83 ? 4.477 5.274 -5.661 1.00 85.94 83 LEU A C 1
ATOM 628 O O . LEU A 1 83 ? 3.259 5.083 -5.614 1.00 85.94 83 LEU A O 1
ATOM 632 N N . MET A 1 84 ? 5.344 4.276 -5.827 1.00 84.06 84 MET A N 1
ATOM 633 C CA . MET A 1 84 ? 4.973 2.882 -6.079 1.00 84.06 84 MET A CA 1
ATOM 634 C C . MET A 1 84 ? 3.884 2.351 -5.131 1.00 84.06 84 MET A C 1
ATOM 636 O O . MET A 1 84 ? 2.920 1.753 -5.592 1.00 84.06 84 MET A O 1
ATOM 640 N N . ALA A 1 85 ? 3.989 2.612 -3.826 1.00 85.81 85 ALA A N 1
ATOM 641 C CA . ALA A 1 85 ? 3.003 2.138 -2.851 1.00 85.81 85 ALA A CA 1
ATOM 642 C C . ALA A 1 85 ? 1.594 2.712 -3.096 1.00 85.81 85 ALA A C 1
ATOM 644 O O . ALA A 1 85 ? 0.605 1.995 -2.983 1.00 85.81 85 ALA A O 1
ATOM 645 N N . HIS A 1 86 ? 1.490 3.986 -3.488 1.00 88.25 86 HIS A N 1
ATOM 646 C CA . HIS A 1 86 ? 0.205 4.626 -3.786 1.00 88.25 86 HIS A CA 1
ATOM 647 C C . HIS A 1 86 ? -0.361 4.207 -5.145 1.00 88.25 86 HIS A C 1
ATOM 649 O O . HIS A 1 86 ? -1.576 4.124 -5.308 1.00 88.25 86 HIS A O 1
ATOM 655 N N . THR A 1 87 ? 0.506 3.935 -6.121 1.00 86.12 87 THR A N 1
ATOM 656 C CA . THR A 1 87 ? 0.096 3.546 -7.481 1.00 86.12 87 THR A CA 1
ATOM 657 C C . THR A 1 87 ? -0.327 2.082 -7.598 1.00 86.12 87 THR A C 1
ATOM 659 O O . THR A 1 87 ? -0.977 1.722 -8.577 1.00 86.12 87 THR A O 1
ATOM 662 N N . MET A 1 88 ? -0.031 1.246 -6.596 1.00 85.94 88 MET A N 1
ATOM 663 C CA . MET A 1 88 ? -0.510 -0.141 -6.526 1.00 85.94 88 MET A CA 1
ATOM 664 C C . MET A 1 88 ? -2.026 -0.262 -6.350 1.00 85.94 88 MET A C 1
ATOM 666 O O . MET A 1 88 ? -2.604 -1.267 -6.763 1.00 85.94 88 MET A O 1
ATOM 670 N N . PHE A 1 89 ? -2.672 0.737 -5.742 1.00 87.00 89 PHE A N 1
ATOM 671 C CA . PHE A 1 89 ? -4.081 0.668 -5.363 1.00 87.00 89 PHE A CA 1
ATOM 672 C C . PHE A 1 89 ? -4.916 1.671 -6.162 1.00 87.00 89 PHE A C 1
ATOM 674 O O . PHE A 1 89 ? -4.652 2.873 -6.177 1.00 87.00 89 PHE A O 1
ATOM 681 N N . SER A 1 90 ? -5.972 1.188 -6.817 1.00 88.62 90 SER A N 1
ATOM 682 C CA . SER A 1 90 ? -6.929 2.055 -7.513 1.00 88.62 90 SER A CA 1
ATOM 683 C C . SER A 1 90 ? -7.852 2.797 -6.542 1.00 88.62 90 SER A C 1
ATOM 685 O O . SER A 1 90 ? -8.212 3.946 -6.808 1.00 88.62 90 SER A O 1
ATOM 687 N N . ASN A 1 91 ? -8.194 2.154 -5.424 1.00 89.75 91 ASN A N 1
ATOM 688 C CA . ASN A 1 91 ? -9.086 2.638 -4.376 1.00 89.75 91 ASN A CA 1
ATOM 689 C C . ASN A 1 91 ? -8.640 2.074 -3.012 1.00 89.75 91 ASN A C 1
ATOM 691 O O . ASN A 1 91 ? -8.156 0.943 -2.945 1.00 89.75 91 ASN A O 1
ATOM 695 N N . ILE A 1 92 ? -8.812 2.854 -1.942 1.00 89.88 92 ILE A N 1
ATOM 696 C CA . ILE A 1 92 ? -8.600 2.433 -0.551 1.00 89.88 92 ILE A CA 1
ATOM 697 C C . ILE A 1 92 ? -9.831 2.846 0.246 1.00 89.88 92 ILE A C 1
ATOM 699 O O . ILE A 1 92 ? -10.109 4.036 0.403 1.00 89.88 92 ILE A O 1
ATOM 703 N N . GLU A 1 93 ? -10.542 1.854 0.775 1.00 91.44 93 GLU A N 1
ATOM 704 C CA . GLU A 1 93 ? -11.778 2.069 1.514 1.00 91.44 93 GLU A CA 1
ATOM 705 C C . GLU A 1 93 ? -11.602 1.754 2.996 1.00 91.44 93 GLU A C 1
ATOM 707 O O . GLU A 1 93 ? -11.215 0.653 3.379 1.00 91.44 93 GLU A O 1
ATOM 712 N N . LEU A 1 94 ? -11.930 2.730 3.840 1.00 90.88 94 LEU A N 1
ATOM 713 C CA . LEU A 1 94 ? -11.998 2.567 5.286 1.00 90.88 94 LEU A CA 1
ATOM 714 C C . LEU A 1 94 ? -13.453 2.611 5.759 1.00 90.88 94 LEU A C 1
ATOM 716 O O . LEU A 1 94 ? -14.193 3.562 5.474 1.00 90.88 94 LEU A O 1
ATOM 720 N N . TYR A 1 95 ? -13.827 1.584 6.521 1.00 92.00 95 TYR A N 1
ATOM 721 C CA . TYR A 1 95 ? -15.130 1.426 7.154 1.00 92.00 95 TYR A CA 1
ATOM 722 C C . TYR A 1 95 ? -14.969 1.495 8.672 1.00 92.00 95 TYR A C 1
ATOM 724 O O . TYR A 1 95 ? -14.213 0.723 9.258 1.00 92.00 95 TYR A O 1
ATOM 732 N N . LEU A 1 96 ? -15.712 2.389 9.324 1.00 90.19 96 LEU A N 1
ATOM 733 C CA . LEU A 1 96 ? -15.798 2.462 10.781 1.00 90.19 96 LEU A CA 1
ATOM 734 C C . LEU A 1 96 ? -17.201 2.055 11.214 1.00 90.19 96 LEU A C 1
ATOM 736 O O . LEU A 1 96 ? -18.186 2.678 10.818 1.00 90.19 96 LEU A O 1
ATOM 740 N N . ASN A 1 97 ? -17.296 1.001 12.027 1.00 87.81 97 ASN A N 1
ATOM 741 C CA . ASN A 1 97 ? -18.568 0.471 12.529 1.00 87.81 97 ASN A CA 1
ATOM 742 C C . ASN A 1 97 ? -19.606 0.215 11.409 1.00 87.81 97 ASN A C 1
ATOM 744 O O . ASN A 1 97 ? -20.765 0.613 11.508 1.00 87.81 97 ASN A O 1
ATOM 748 N N . GLY A 1 98 ? -19.161 -0.375 10.293 1.00 86.62 98 GLY A N 1
ATOM 749 C CA . GLY A 1 98 ? -20.003 -0.665 9.125 1.00 86.62 98 GLY A CA 1
ATOM 750 C C . GLY A 1 98 ? -20.350 0.543 8.247 1.00 86.62 98 GLY A C 1
ATOM 751 O O . GLY A 1 98 ? -21.000 0.373 7.219 1.00 86.62 98 GLY A O 1
ATOM 752 N N . LYS A 1 99 ? -19.907 1.756 8.601 1.00 92.06 99 LYS A N 1
ATOM 753 C CA . LYS A 1 99 ? -20.081 2.957 7.781 1.00 92.06 99 LYS A CA 1
ATOM 754 C C . LYS A 1 99 ? -18.787 3.297 7.052 1.00 92.06 99 LYS A C 1
ATOM 756 O O . LYS A 1 99 ? -17.753 3.506 7.683 1.00 92.06 99 LYS A O 1
ATOM 761 N N . GLN A 1 100 ? -18.864 3.418 5.733 1.00 90.75 100 GLN A N 1
ATOM 762 C CA . GLN A 1 100 ? -17.752 3.917 4.935 1.00 90.75 100 GLN A CA 1
ATOM 763 C C . GLN A 1 100 ? -17.477 5.388 5.280 1.00 90.75 100 GLN A C 1
ATOM 765 O O . GLN A 1 100 ? -18.394 6.214 5.287 1.00 90.75 100 GLN A O 1
ATOM 770 N N . ILE A 1 101 ? -16.222 5.706 5.599 1.00 91.38 101 ILE A N 1
ATOM 771 C CA . ILE A 1 101 ? -15.772 7.083 5.886 1.00 91.38 101 ILE A CA 1
ATOM 772 C C . ILE A 1 101 ? -14.950 7.695 4.749 1.00 91.38 101 ILE A C 1
ATOM 774 O O . ILE A 1 101 ? -14.724 8.900 4.718 1.00 91.38 101 ILE A O 1
ATOM 778 N N . THR A 1 102 ? -14.514 6.855 3.820 1.00 87.88 102 THR A N 1
ATOM 779 C CA . THR A 1 102 ? -13.787 7.233 2.606 1.00 87.88 102 THR A CA 1
ATOM 780 C C . THR A 1 102 ? -14.757 7.377 1.442 1.00 87.88 102 THR A C 1
ATOM 782 O O . THR A 1 102 ? -15.850 6.815 1.458 1.00 87.88 102 THR A O 1
ATOM 785 N N . GLU A 1 103 ? -14.373 8.145 0.431 1.00 86.75 103 GLU A N 1
ATOM 786 C CA . GLU A 1 103 ? -15.159 8.254 -0.793 1.00 86.75 103 GLU A CA 1
ATOM 787 C C . GLU A 1 103 ? -14.884 7.027 -1.685 1.00 86.75 103 GLU A C 1
ATOM 789 O O . GLU A 1 103 ? -13.713 6.781 -1.985 1.00 86.75 103 GLU A O 1
ATOM 794 N N . PRO A 1 104 ? -15.905 6.263 -2.124 1.00 78.19 104 PRO A N 1
ATOM 795 C CA . PRO A 1 104 ? -15.721 5.096 -2.991 1.00 78.19 104 PRO A CA 1
ATOM 796 C C . PRO A 1 104 ? -15.394 5.543 -4.422 1.00 78.19 104 PRO A C 1
ATOM 798 O O . PRO A 1 104 ? -16.257 5.556 -5.303 1.00 78.19 104 PRO A O 1
ATOM 801 N N . THR A 1 105 ? -14.151 5.961 -4.666 1.00 84.31 105 THR A N 1
ATOM 802 C CA . THR A 1 105 ? -13.700 6.412 -5.990 1.00 84.31 105 THR A CA 1
ATOM 803 C C . THR A 1 105 ? -12.449 5.674 -6.433 1.00 84.31 105 THR A C 1
ATOM 805 O O . THR A 1 105 ? -11.532 5.420 -5.660 1.00 84.31 105 THR A O 1
ATOM 808 N N . ASN A 1 106 ? -12.361 5.403 -7.732 1.00 86.75 106 ASN A N 1
ATOM 809 C CA . ASN A 1 106 ? -11.220 4.702 -8.328 1.00 86.75 106 ASN A CA 1
ATOM 810 C C . ASN A 1 106 ? -10.073 5.654 -8.713 1.00 86.75 106 ASN A C 1
ATOM 812 O O . ASN A 1 106 ? -9.289 5.358 -9.614 1.00 86.75 106 ASN A O 1
ATOM 816 N N . HIS A 1 107 ? -9.997 6.820 -8.067 1.00 90.06 107 HIS A N 1
ATOM 817 C CA . HIS A 1 107 ? -9.033 7.880 -8.374 1.00 90.06 107 HIS A CA 1
ATOM 818 C C . HIS A 1 107 ? -8.014 8.103 -7.250 1.00 90.06 107 HIS A C 1
ATOM 820 O O . HIS A 1 107 ? -7.308 9.113 -7.265 1.00 90.06 107 HIS A O 1
ATOM 826 N N . TYR A 1 108 ? -7.910 7.172 -6.293 1.00 91.81 108 TYR A N 1
ATOM 827 C CA . TYR A 1 108 ? -7.009 7.292 -5.144 1.00 91.81 108 TYR A CA 1
ATOM 828 C C . TYR A 1 108 ? -5.567 7.594 -5.568 1.00 91.81 108 TYR A C 1
ATOM 830 O O . TYR A 1 108 ? -4.985 8.574 -5.117 1.00 91.81 108 TYR A O 1
ATOM 838 N N . HIS A 1 109 ? -5.018 6.803 -6.489 1.00 89.31 109 HIS A N 1
ATOM 839 C CA . HIS A 1 109 ? -3.645 6.947 -6.973 1.00 89.31 109 HIS A CA 1
ATOM 840 C C . HIS A 1 109 ? -3.366 8.327 -7.594 1.00 89.31 109 HIS A C 1
ATOM 842 O O . HIS A 1 109 ? -2.324 8.924 -7.327 1.00 89.31 109 HIS A O 1
ATOM 848 N N . TYR A 1 110 ? -4.307 8.885 -8.366 1.00 90.81 110 TYR A N 1
ATOM 849 C CA . TYR A 1 110 ? -4.170 10.241 -8.912 1.00 90.81 110 TYR A CA 1
ATOM 850 C C . TYR A 1 110 ? -4.230 11.305 -7.823 1.00 90.81 110 TYR A C 1
ATOM 852 O O . TYR A 1 110 ? -3.429 12.240 -7.820 1.00 90.81 110 TYR A O 1
ATOM 860 N N . ARG A 1 111 ? -5.171 11.161 -6.888 1.00 91.25 111 ARG A N 1
ATOM 861 C CA . ARG A 1 111 ? -5.319 12.082 -5.765 1.00 91.25 111 ARG A CA 1
ATOM 862 C C . ARG A 1 111 ? -4.065 12.086 -4.891 1.00 91.25 111 ARG A C 1
ATOM 864 O O . ARG A 1 111 ? -3.538 13.160 -4.630 1.00 91.25 111 ARG A O 1
ATOM 871 N N . ALA A 1 112 ? -3.557 10.913 -4.519 1.00 90.69 112 ALA A N 1
ATOM 872 C CA . ALA A 1 112 ? -2.344 10.760 -3.721 1.00 90.69 112 ALA A CA 1
ATOM 873 C C . ALA A 1 112 ? -1.132 11.39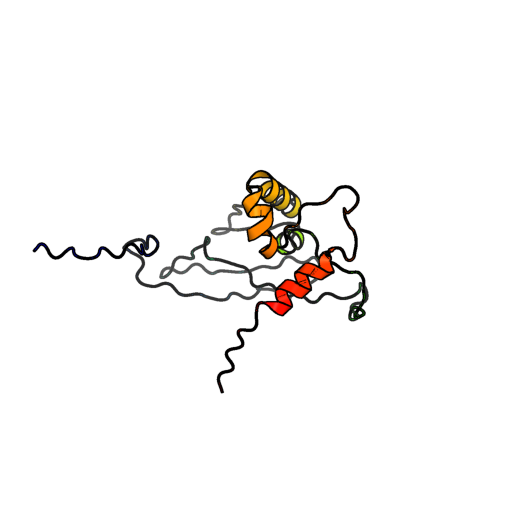5 -4.413 1.00 90.69 112 ALA A C 1
ATOM 875 O O . ALA A 1 112 ? -0.370 12.122 -3.782 1.00 90.69 112 ALA A O 1
ATOM 876 N N . TYR A 1 113 ? -0.984 11.195 -5.726 1.00 90.00 113 TYR A N 1
ATOM 877 C CA . TYR A 1 113 ? 0.081 11.840 -6.491 1.00 90.00 113 TYR A CA 1
ATOM 878 C C . TYR A 1 113 ? -0.003 13.372 -6.429 1.00 90.00 113 TYR A C 1
ATOM 880 O O . TYR A 1 113 ? 0.990 14.040 -6.141 1.00 90.00 113 TYR A O 1
ATOM 888 N N . MET A 1 114 ? -1.192 13.936 -6.662 1.00 90.94 114 MET A N 1
ATOM 889 C CA . MET A 1 114 ? -1.402 15.387 -6.647 1.00 90.94 114 MET A CA 1
ATOM 890 C C . MET A 1 114 ? -1.246 15.985 -5.246 1.00 90.94 114 MET A C 1
ATOM 892 O O . MET A 1 114 ? -0.630 17.039 -5.100 1.00 90.94 114 MET A O 1
ATOM 896 N N . GLU A 1 115 ? -1.759 15.320 -4.211 1.00 90.25 115 GLU A N 1
ATOM 897 C CA . GLU A 1 115 ? -1.582 15.739 -2.818 1.00 90.25 115 GLU A CA 1
ATOM 898 C C . GLU A 1 115 ? -0.100 15.756 -2.446 1.00 90.25 115 GLU A C 1
ATOM 900 O O . GLU A 1 115 ? 0.382 16.739 -1.885 1.00 90.25 115 GLU A O 1
ATOM 905 N N . THR A 1 116 ? 0.643 14.716 -2.817 1.00 89.62 116 THR A N 1
ATOM 906 C CA . THR A 1 116 ? 2.082 14.642 -2.574 1.00 89.62 116 THR A CA 1
ATOM 907 C C . THR A 1 116 ? 2.843 15.724 -3.338 1.00 89.62 116 THR A C 1
ATOM 909 O O . THR A 1 116 ? 3.718 16.372 -2.762 1.00 89.62 116 THR A O 1
ATOM 912 N N . LEU A 1 117 ? 2.488 15.992 -4.598 1.00 88.75 117 LEU A N 1
ATOM 913 C CA . LEU A 1 117 ? 3.114 17.040 -5.409 1.00 88.75 117 LEU A CA 1
ATOM 914 C C . LEU A 1 117 ? 2.879 18.447 -4.838 1.00 88.75 117 LEU A C 1
ATOM 916 O O . LEU A 1 117 ? 3.807 19.253 -4.783 1.00 88.75 117 LEU A O 1
ATOM 920 N N . LEU A 1 118 ? 1.641 18.747 -4.434 1.00 91.06 118 LEU A N 1
ATOM 921 C CA . LEU A 1 118 ? 1.222 20.096 -4.044 1.00 91.06 118 LEU A CA 1
ATOM 922 C C . LEU A 1 118 ? 1.506 20.418 -2.572 1.00 91.06 118 LEU A C 1
ATOM 924 O O . LEU A 1 118 ? 1.778 21.573 -2.249 1.00 91.06 118 LEU A O 1
ATOM 928 N N . ASN A 1 119 ? 1.464 19.422 -1.682 1.00 91.38 119 ASN A N 1
ATOM 929 C CA . ASN A 1 119 ? 1.642 19.634 -0.240 1.00 91.38 119 ASN A CA 1
ATOM 930 C C . ASN A 1 119 ? 3.097 19.487 0.229 1.00 91.38 119 ASN A C 1
ATOM 932 O O . ASN A 1 119 ? 3.392 19.698 1.407 1.00 91.38 119 ASN A O 1
ATOM 936 N N . SER A 1 120 ? 4.023 19.120 -0.659 1.00 86.94 120 SER A N 1
ATOM 937 C CA . SER A 1 120 ? 5.431 18.937 -0.310 1.00 86.94 120 SER A CA 1
ATOM 938 C C . SER A 1 120 ? 6.296 20.120 -0.740 1.00 86.94 120 SER A C 1
ATOM 940 O O . SER A 1 120 ? 6.171 20.668 -1.833 1.00 86.94 120 SER A O 1
ATOM 942 N N . SER A 1 121 ? 7.245 20.503 0.117 1.00 89.00 121 SER A N 1
ATOM 943 C CA . SER A 1 121 ? 8.270 21.477 -0.262 1.00 89.00 121 SER A CA 1
ATOM 944 C C . SER A 1 121 ? 9.303 20.843 -1.195 1.00 89.00 121 SER A C 1
ATOM 946 O O . SER A 1 121 ? 9.606 19.654 -1.088 1.00 89.00 121 SER A O 1
ATOM 948 N N . LEU A 1 122 ? 9.933 21.650 -2.052 1.00 85.00 122 LEU A N 1
ATOM 949 C CA . LEU A 1 122 ? 10.996 21.180 -2.950 1.00 85.00 122 LEU A CA 1
ATOM 950 C C . LEU A 1 122 ? 12.146 20.485 -2.190 1.00 85.00 122 LEU A C 1
ATOM 952 O O . LEU A 1 122 ? 12.721 19.500 -2.654 1.00 85.00 122 LEU A O 1
ATOM 956 N N . THR A 1 123 ? 12.451 20.956 -0.979 1.00 85.31 123 THR A N 1
ATOM 957 C CA . THR A 1 123 ? 13.447 20.336 -0.094 1.00 85.31 123 THR A CA 1
ATOM 958 C C . THR A 1 123 ? 13.020 18.945 0.375 1.00 85.31 123 THR A C 1
ATOM 960 O O . THR A 1 123 ? 13.863 18.058 0.491 1.00 85.31 123 THR A O 1
ATOM 963 N N . ALA A 1 124 ? 11.731 18.734 0.654 1.00 84.81 124 ALA A N 1
ATOM 964 C CA . ALA A 1 124 ? 11.212 17.422 1.029 1.00 84.81 124 ALA A CA 1
ATOM 965 C C . ALA A 1 124 ? 11.234 16.457 -0.166 1.00 84.81 124 ALA A C 1
ATOM 967 O O . ALA A 1 124 ? 11.717 15.331 -0.020 1.00 84.81 124 ALA A O 1
ATOM 968 N N . GLN A 1 125 ? 10.816 16.932 -1.344 1.00 82.56 125 GLN A N 1
ATOM 969 C CA . GLN A 1 125 ? 10.788 16.162 -2.594 1.00 82.56 125 GLN A CA 1
ATOM 970 C C . GLN A 1 125 ? 12.171 15.639 -2.993 1.00 82.56 125 GLN A C 1
ATOM 972 O O . GLN A 1 125 ? 12.317 14.490 -3.392 1.00 82.56 125 GLN A O 1
ATOM 977 N N . THR A 1 126 ? 13.204 16.465 -2.835 1.00 80.38 126 THR A N 1
ATOM 978 C CA . THR A 1 126 ? 14.585 16.127 -3.224 1.00 80.38 126 THR A CA 1
ATOM 979 C C . THR A 1 126 ? 15.363 15.331 -2.176 1.00 80.38 126 THR A C 1
ATOM 981 O O . THR A 1 126 ? 16.483 14.908 -2.452 1.00 80.38 126 THR A O 1
ATOM 984 N N . LYS A 1 127 ? 14.825 15.144 -0.964 1.00 82.06 127 LYS A N 1
ATOM 985 C CA . LYS A 1 127 ? 15.542 14.472 0.134 1.00 82.06 127 LYS A CA 1
ATOM 986 C C . LYS A 1 127 ? 14.743 13.331 0.739 1.00 82.06 127 LYS A C 1
ATOM 988 O O . LYS A 1 127 ? 15.123 12.176 0.596 1.00 82.06 127 LYS A O 1
ATOM 993 N N . ARG A 1 128 ? 13.657 13.656 1.445 1.00 83.62 128 ARG A N 1
ATOM 994 C CA . ARG A 1 128 ? 12.878 12.679 2.218 1.00 83.62 128 ARG A CA 1
ATOM 995 C C . ARG A 1 128 ? 12.090 11.760 1.294 1.00 83.62 128 ARG A C 1
ATOM 997 O O . ARG A 1 128 ? 12.137 10.549 1.453 1.00 83.62 128 ARG A O 1
ATOM 1004 N N . MET A 1 129 ? 11.412 12.342 0.312 1.00 83.38 129 MET A N 1
ATOM 1005 C CA . MET A 1 129 ? 10.434 11.620 -0.502 1.00 83.38 129 MET A CA 1
ATOM 1006 C C . MET A 1 129 ? 11.081 10.669 -1.512 1.00 83.38 129 MET A C 1
ATOM 1008 O O . MET A 1 129 ? 10.422 9.763 -2.003 1.00 83.38 129 MET A O 1
ATOM 1012 N N . ILE A 1 130 ? 12.391 10.788 -1.751 1.00 80.12 130 ILE A N 1
ATOM 1013 C CA . ILE A 1 130 ? 13.156 9.773 -2.489 1.00 80.12 130 ILE A CA 1
ATOM 1014 C C . ILE A 1 130 ? 12.991 8.392 -1.829 1.00 80.12 130 ILE A C 1
ATOM 1016 O O . ILE A 1 130 ? 12.877 7.389 -2.529 1.00 80.12 130 ILE A O 1
ATOM 1020 N N . MET A 1 131 ? 12.900 8.335 -0.493 1.00 78.25 131 MET A N 1
ATOM 1021 C CA . MET A 1 131 ? 12.654 7.088 0.245 1.00 78.25 131 MET A CA 1
ATOM 1022 C C . MET A 1 131 ? 11.233 6.541 0.043 1.00 78.25 131 MET A C 1
ATOM 1024 O O . MET A 1 131 ? 11.026 5.339 0.147 1.00 78.25 131 MET A O 1
ATOM 1028 N N . GLU A 1 132 ? 10.274 7.408 -0.283 1.00 79.62 132 GLU A N 1
ATOM 1029 C CA . GLU A 1 132 ? 8.881 7.061 -0.608 1.00 79.62 132 GLU A CA 1
ATOM 1030 C C . GLU A 1 132 ? 8.727 6.668 -2.097 1.00 79.62 132 GLU A C 1
ATOM 1032 O O . GLU A 1 132 ? 7.636 6.339 -2.562 1.00 79.62 132 GLU A O 1
ATOM 1037 N N . GLY A 1 133 ? 9.824 6.698 -2.865 1.00 81.06 133 GLY A N 1
ATOM 1038 C CA . GLY A 1 133 ? 9.826 6.441 -4.304 1.00 81.06 133 GLY A CA 1
ATOM 1039 C C . GLY A 1 133 ? 9.411 7.649 -5.146 1.00 81.06 133 GLY A C 1
ATOM 1040 O O . GLY A 1 133 ? 8.987 7.452 -6.282 1.00 81.06 133 GLY A O 1
ATOM 1041 N N . TRP A 1 134 ? 9.517 8.871 -4.604 1.00 84.19 134 TRP A N 1
ATOM 1042 C CA . TRP A 1 134 ? 9.291 10.115 -5.341 1.00 84.19 134 TRP A CA 1
ATOM 1043 C C . TRP A 1 134 ? 10.506 10.516 -6.177 1.00 84.19 134 TRP A C 1
ATOM 1045 O O . TRP A 1 134 ? 11.611 10.685 -5.651 1.00 84.19 134 TRP A O 1
ATOM 1055 N N . LEU A 1 135 ? 10.280 10.768 -7.463 1.00 79.25 135 LEU A N 1
ATOM 1056 C CA . LEU A 1 135 ? 11.234 11.432 -8.346 1.00 79.25 135 LEU A CA 1
ATOM 1057 C C . LEU A 1 135 ? 10.514 12.534 -9.131 1.00 79.25 135 LEU A C 1
ATOM 1059 O O . LEU A 1 135 ? 9.440 12.301 -9.678 1.00 79.25 135 LEU A O 1
ATOM 1063 N N . ILE A 1 136 ? 11.101 13.731 -9.196 1.00 74.88 136 ILE A N 1
ATOM 1064 C CA . ILE A 1 136 ? 10.588 14.793 -10.068 1.00 74.88 136 ILE A CA 1
ATOM 1065 C C . ILE A 1 136 ? 10.955 14.442 -11.508 1.00 74.88 136 ILE A C 1
ATOM 1067 O O . ILE A 1 136 ? 12.128 14.215 -11.819 1.00 74.88 136 ILE A O 1
ATOM 1071 N N . ASP A 1 137 ? 9.959 14.435 -12.386 1.00 70.19 137 ASP A N 1
ATOM 1072 C CA . ASP A 1 137 ? 10.179 14.199 -13.805 1.00 70.19 137 ASP A CA 1
ATOM 1073 C C . ASP A 1 137 ? 11.027 15.315 -14.423 1.00 70.19 137 ASP A C 1
ATOM 1075 O O . ASP A 1 137 ? 10.758 16.509 -14.270 1.00 70.19 137 ASP A O 1
ATOM 1079 N N . THR A 1 138 ? 12.055 14.919 -15.170 1.00 67.19 138 THR A N 1
ATOM 1080 C CA . THR A 1 138 ? 12.810 15.838 -16.026 1.00 67.19 138 THR A CA 1
ATOM 1081 C C . THR A 1 138 ? 12.186 15.831 -17.419 1.00 67.19 138 THR A C 1
ATOM 1083 O O . THR A 1 138 ? 11.846 14.774 -17.953 1.00 67.19 138 THR A O 1
ATOM 1086 N N . SER A 1 139 ? 12.019 17.011 -18.023 1.00 58.19 139 SER A N 1
ATOM 1087 C CA . SER A 1 139 ? 11.458 17.154 -19.374 1.00 58.19 139 SER A CA 1
ATOM 1088 C C . SER A 1 139 ? 12.169 16.230 -20.370 1.00 58.19 139 SER A C 1
ATOM 1090 O O . SER A 1 139 ? 13.392 16.266 -20.489 1.00 58.19 139 SER A O 1
ATOM 1092 N N . GLY A 1 140 ? 11.406 15.405 -21.092 1.00 61.94 140 GLY A N 1
ATOM 1093 C CA . GLY A 1 140 ? 11.939 14.422 -22.045 1.00 61.94 140 GLY A CA 1
ATOM 1094 C C . GLY A 1 140 ? 12.407 13.094 -21.432 1.00 61.94 140 GLY A C 1
ATOM 1095 O O . GLY A 1 140 ? 12.824 12.216 -22.181 1.00 61.94 140 GLY A O 1
ATOM 1096 N N . GLN A 1 141 ? 12.313 12.919 -20.107 1.00 62.97 141 GLN A N 1
ATOM 1097 C CA . GLN A 1 141 ? 12.639 11.668 -19.403 1.00 62.97 141 GLN A CA 1
ATOM 1098 C C . GLN A 1 141 ? 11.428 11.001 -18.728 1.00 62.97 141 GLN A C 1
ATOM 1100 O O . GLN A 1 141 ? 11.586 10.079 -17.928 1.00 62.97 141 GLN A O 1
ATOM 1105 N N . VAL A 1 142 ? 10.213 11.433 -19.074 1.00 57.09 142 VAL A N 1
ATOM 1106 C CA . VAL A 1 142 ? 8.970 10.831 -18.578 1.00 57.09 142 VAL A CA 1
ATOM 1107 C C . VAL A 1 142 ? 8.866 9.398 -19.105 1.00 57.09 142 VAL A C 1
ATOM 1109 O O . VAL A 1 142 ? 8.955 9.177 -20.312 1.00 57.09 142 VAL A O 1
ATOM 1112 N N . ASN A 1 143 ? 8.666 8.430 -18.206 1.00 54.81 143 ASN A N 1
ATOM 1113 C CA . ASN A 1 143 ? 8.514 7.006 -18.532 1.00 54.81 143 ASN A CA 1
ATOM 1114 C C . ASN A 1 143 ? 9.758 6.348 -19.177 1.00 54.81 143 ASN A C 1
ATOM 1116 O O . ASN A 1 143 ? 9.642 5.371 -19.919 1.00 54.81 143 ASN A O 1
ATOM 1120 N N . VAL A 1 144 ? 10.962 6.874 -18.908 1.00 56.38 144 VAL A N 1
ATOM 1121 C CA . VAL A 1 144 ? 12.209 6.244 -19.365 1.00 56.38 144 VAL A CA 1
ATOM 1122 C C . VAL A 1 144 ? 12.541 5.048 -18.484 1.00 56.38 144 VAL A C 1
ATOM 1124 O O . VAL A 1 144 ? 12.903 5.159 -17.310 1.00 56.38 144 VAL A O 1
ATOM 1127 N N . THR A 1 145 ? 12.466 3.877 -19.094 1.00 55.00 145 THR A N 1
ATOM 1128 C CA . THR A 1 145 ? 12.947 2.639 -18.506 1.00 55.00 145 THR A CA 1
ATOM 1129 C C . THR A 1 145 ? 14.470 2.717 -18.313 1.00 55.00 145 THR A C 1
ATOM 1131 O O . THR A 1 145 ? 15.167 3.193 -19.203 1.00 55.00 145 THR A O 1
ATOM 1134 N N . ASN A 1 146 ? 14.990 2.294 -17.152 1.00 53.69 146 ASN A N 1
ATOM 1135 C CA . ASN A 1 146 ? 16.376 2.510 -16.674 1.00 53.69 146 ASN A CA 1
ATOM 1136 C C . ASN A 1 146 ? 16.742 3.896 -16.099 1.00 53.69 146 ASN A C 1
ATOM 1138 O O . ASN A 1 146 ? 17.910 4.110 -15.772 1.00 53.69 146 ASN A O 1
ATOM 1142 N N . ALA A 1 147 ? 15.793 4.802 -15.828 1.00 49.56 147 ALA A N 1
ATOM 1143 C CA . ALA A 1 147 ? 16.094 6.016 -15.043 1.00 49.56 147 ALA A CA 1
ATOM 1144 C C . ALA A 1 147 ? 16.559 5.714 -13.591 1.00 49.56 147 ALA A C 1
ATOM 1146 O O . ALA A 1 147 ? 17.080 6.580 -12.891 1.00 49.56 147 ALA A O 1
ATOM 1147 N N . PHE A 1 148 ? 16.405 4.460 -13.146 1.00 47.12 148 PHE A N 1
ATOM 1148 C CA . PHE A 1 148 ? 16.453 4.029 -11.749 1.00 47.12 148 PHE A CA 1
ATOM 1149 C C . PHE A 1 148 ? 17.624 3.096 -11.391 1.00 47.12 148 PHE A C 1
ATOM 1151 O O . PHE A 1 148 ? 17.556 2.373 -10.399 1.00 47.12 148 PHE A O 1
ATOM 1158 N N . ILE A 1 149 ? 18.734 3.118 -12.138 1.00 45.47 149 ILE A N 1
ATOM 1159 C CA . ILE A 1 149 ? 19.954 2.393 -11.717 1.00 45.47 149 ILE A CA 1
ATOM 1160 C C . ILE A 1 149 ? 20.544 2.981 -10.412 1.00 45.47 149 ILE A C 1
ATOM 1162 O O . ILE A 1 149 ? 21.318 2.316 -9.727 1.00 45.47 149 ILE A O 1
ATOM 1166 N N . TYR A 1 150 ? 20.133 4.184 -9.990 1.00 44.00 150 TYR A N 1
ATOM 1167 C CA . TYR A 1 150 ? 20.621 4.800 -8.751 1.00 44.00 150 TYR A CA 1
ATOM 1168 C C . TYR A 1 150 ? 19.806 4.463 -7.491 1.00 44.00 150 TYR A C 1
ATOM 1170 O O . TYR A 1 150 ? 20.416 4.317 -6.435 1.00 44.00 150 TYR A O 1
ATOM 1178 N N . LEU A 1 151 ? 18.481 4.262 -7.554 1.00 42.34 151 LEU A N 1
ATOM 1179 C CA . LEU A 1 151 ? 17.686 4.057 -6.330 1.00 42.34 151 LEU A CA 1
ATOM 1180 C C . LEU A 1 151 ? 17.761 2.618 -5.793 1.00 42.34 151 LEU A C 1
ATOM 1182 O O . LEU A 1 151 ? 17.950 2.424 -4.595 1.00 42.34 151 LEU A O 1
ATOM 1186 N N . ILE A 1 152 ? 17.708 1.604 -6.670 1.00 41.66 152 ILE A N 1
ATOM 1187 C CA . ILE A 1 152 ? 17.884 0.194 -6.264 1.00 41.66 152 ILE A CA 1
ATOM 1188 C C . ILE A 1 152 ? 19.304 -0.022 -5.725 1.00 41.66 152 ILE A C 1
ATOM 1190 O O . ILE A 1 152 ? 19.499 -0.724 -4.733 1.00 41.66 152 ILE A O 1
ATOM 1194 N N . LYS A 1 153 ? 20.301 0.652 -6.311 1.00 37.09 153 LYS A N 1
ATOM 1195 C CA . LYS A 1 153 ? 21.699 0.602 -5.861 1.00 37.09 153 LYS A CA 1
ATOM 1196 C C . LYS A 1 153 ? 21.924 1.374 -4.551 1.00 37.09 153 LYS A C 1
ATOM 1198 O O . LYS A 1 153 ? 22.763 0.977 -3.751 1.00 37.09 153 LYS A O 1
ATOM 1203 N N . MET A 1 154 ? 21.151 2.433 -4.288 1.00 34.66 154 MET A N 1
ATOM 1204 C CA . MET A 1 154 ? 21.187 3.183 -3.025 1.00 34.66 154 MET A CA 1
ATOM 1205 C C . MET A 1 154 ? 20.504 2.424 -1.876 1.00 34.66 154 MET A C 1
ATOM 1207 O O . MET A 1 154 ? 21.057 2.389 -0.776 1.00 34.66 154 MET A O 1
ATOM 1211 N N . LEU A 1 155 ? 19.368 1.762 -2.131 1.00 38.06 155 LEU A N 1
ATOM 1212 C CA . LEU A 1 155 ? 18.664 0.927 -1.146 1.00 38.06 155 LEU A CA 1
ATOM 1213 C C . LEU A 1 155 ? 19.452 -0.342 -0.793 1.00 38.06 155 LEU A C 1
ATOM 1215 O O . LEU A 1 155 ? 19.593 -0.670 0.382 1.00 38.06 155 LEU A O 1
ATOM 1219 N N . THR A 1 156 ? 20.057 -1.005 -1.783 1.00 39.09 156 THR A N 1
ATOM 1220 C CA . THR A 1 156 ? 20.905 -2.189 -1.538 1.00 39.09 156 THR A CA 1
ATOM 1221 C C . THR A 1 156 ? 22.253 -1.853 -0.891 1.00 39.09 156 THR A C 1
ATOM 1223 O O . THR A 1 156 ? 22.846 -2.714 -0.248 1.00 39.09 156 THR A O 1
ATOM 1226 N N . SER A 1 157 ? 22.733 -0.606 -0.987 1.00 38.03 157 SER A N 1
ATOM 1227 C CA . SER A 1 157 ? 24.015 -0.193 -0.398 1.00 38.03 157 SER A CA 1
ATOM 1228 C C . SER A 1 157 ? 23.910 0.417 1.011 1.00 38.03 157 SER A C 1
ATOM 1230 O O . SER A 1 157 ? 24.954 0.693 1.607 1.00 38.03 157 SER A O 1
ATOM 1232 N N . ARG A 1 158 ? 22.705 0.665 1.556 1.00 41.78 158 ARG A N 1
ATOM 1233 C CA . ARG A 1 158 ? 22.528 1.369 2.849 1.00 41.78 158 ARG A CA 1
ATOM 1234 C C . ARG A 1 158 ? 21.513 0.774 3.833 1.00 41.78 158 ARG A C 1
ATOM 1236 O O . ARG A 1 158 ? 21.145 1.457 4.785 1.00 41.78 158 ARG A O 1
ATOM 1243 N N . LEU A 1 159 ? 21.135 -0.496 3.699 1.00 32.62 159 LEU A N 1
ATOM 1244 C CA . LEU A 1 159 ? 20.413 -1.193 4.766 1.00 32.62 159 LEU A CA 1
ATOM 1245 C C . LEU A 1 159 ? 20.830 -2.669 4.849 1.00 32.62 159 LEU A C 1
ATOM 1247 O O . LEU A 1 159 ? 20.183 -3.553 4.304 1.00 32.62 159 LEU A O 1
ATOM 1251 N N . ILE A 1 160 ? 21.935 -2.928 5.552 1.00 37.94 160 ILE A N 1
ATOM 1252 C CA . ILE A 1 160 ? 22.216 -4.235 6.156 1.00 37.94 160 ILE A CA 1
ATOM 1253 C C . ILE A 1 160 ? 22.189 -4.010 7.668 1.00 37.94 160 ILE A C 1
ATOM 1255 O O . ILE A 1 160 ? 23.182 -3.606 8.265 1.00 37.94 160 ILE A O 1
ATOM 1259 N N . LEU A 1 161 ? 21.033 -4.248 8.282 1.00 28.25 161 LEU A N 1
ATOM 1260 C CA . LEU A 1 161 ? 20.927 -4.592 9.698 1.00 28.25 161 LEU A CA 1
ATOM 1261 C C . LEU A 1 161 ? 20.234 -5.951 9.759 1.00 28.25 161 LEU A C 1
ATOM 1263 O O . LEU A 1 161 ? 19.032 -6.051 9.970 1.00 28.25 161 LEU A O 1
ATOM 1267 N N . ILE A 1 162 ? 21.009 -7.007 9.511 1.00 34.97 162 ILE A N 1
ATOM 1268 C CA . ILE A 1 162 ? 20.624 -8.360 9.905 1.00 34.97 162 ILE A CA 1
ATOM 1269 C C . ILE A 1 162 ? 21.182 -8.542 11.315 1.00 34.97 162 ILE A C 1
ATOM 1271 O O . ILE A 1 162 ? 22.374 -8.797 11.485 1.00 34.97 162 ILE A O 1
ATOM 1275 N N . PHE A 1 163 ? 20.334 -8.395 12.333 1.00 29.48 163 PHE A N 1
ATOM 1276 C CA . PHE A 1 163 ? 20.583 -9.071 13.601 1.00 29.48 163 PHE A CA 1
ATOM 1277 C C . PHE A 1 163 ? 20.348 -10.562 13.352 1.00 29.48 163 PHE A C 1
ATOM 1279 O O . PHE A 1 163 ? 19.221 -11.044 13.390 1.00 29.48 163 PHE A O 1
ATOM 1286 N N . ALA A 1 164 ? 21.419 -11.289 13.041 1.00 32.34 164 ALA A N 1
ATOM 1287 C CA . ALA A 1 164 ? 21.426 -12.732 13.203 1.00 32.34 164 ALA A CA 1
ATOM 1288 C C . ALA A 1 164 ? 21.535 -12.995 14.708 1.00 32.34 164 ALA A C 1
ATOM 1290 O O . ALA A 1 164 ? 22.582 -12.737 15.299 1.00 32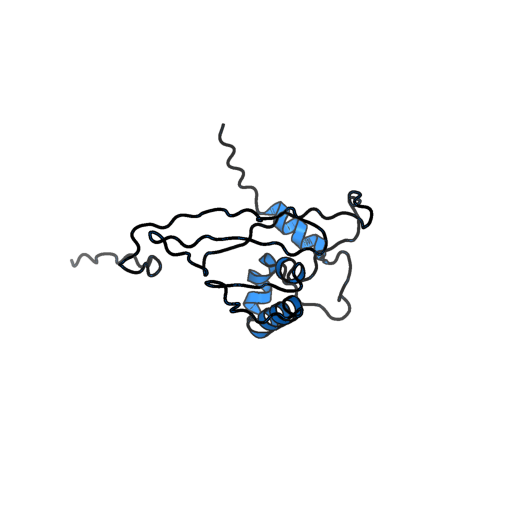.34 164 ALA A O 1
ATOM 1291 N N . TYR A 1 165 ? 20.452 -13.451 15.335 1.00 32.69 165 TYR A N 1
ATOM 1292 C CA . TYR A 1 165 ? 20.551 -14.109 16.633 1.00 32.69 165 TYR A CA 1
ATOM 1293 C C . TYR A 1 165 ? 20.663 -15.613 16.368 1.00 32.69 165 TYR A C 1
ATOM 1295 O O . TYR A 1 165 ? 19.808 -16.183 15.687 1.00 32.69 165 TYR A O 1
ATOM 1303 N N . ALA A 1 166 ? 21.757 -16.207 16.842 1.00 42.53 166 ALA A N 1
ATOM 1304 C CA . ALA A 1 166 ? 21.904 -17.643 17.044 1.00 42.53 166 ALA A CA 1
ATOM 1305 C C . ALA A 1 166 ? 21.583 -17.957 18.507 1.00 42.53 166 ALA A C 1
ATOM 1307 O O . ALA A 1 166 ? 21.947 -17.114 19.360 1.00 42.53 166 ALA A O 1
#

Secondary structure (DSSP, 8-state):
----------------TT-----------SS---TTS---------SS----SSS---------B-TTSPBPPTT----PPTTHHHHT-S----EETTEE-S---TTHHHHHHHHHHHHS-HHHHTTTGGGGT--PPPTT-TT-TTTTTTHHHHHHHS--------

Foldseek 3Di:
DDPPDDDPPPDDPPDPPPDPDDDDDDWAFPDDDDVPDDGDTDDDDDPPDDDDPPPDDDDDDDDDDPPVRHRDDPPHQDDADALNVQVVAQDDWDDDPNHTPDDGGSCRSVVVVVCCVPVDDPVCQVPVCVVSRHDDDDVPCPPPRPPPPPSVVVVVVPDDPPPDDD